Protein AF-A0A934U3B2-F1 (afdb_monomer)

Secondary structure (DSSP, 8-state):
--HHHHHHHHHHHHPEEEEEEETTEEEEEEEEEEEPPGGGGGGS------TT---TT-EEEEEETTS---TT-EEEETTEEEEEEEEEEEEETTEEEEEEEEEEE-PPPTHHHHHHHHHTT--

Solvent-accessible surface area (backbone atoms only — not comparable to full-atom values): 7239 Å² total; per-residue (Å²): 135,62,70,46,62,54,49,51,51,47,22,67,74,73,27,46,68,32,37,37,60,52,97,95,41,79,47,81,48,41,22,44,76,43,77,55,56,81,88,66,50,82,80,56,74,92,69,86,69,60,92,92,63,82,85,79,62,41,27,37,38,41,32,53,27,93,64,67,67,50,62,71,36,46,34,38,42,93,93,42,46,24,36,25,68,43,49,49,73,48,63,57,95,96,36,64,45,25,20,39,30,40,30,38,63,58,76,73,58,79,71,61,61,54,60,58,57,58,61,67,74,77,114

pLDDT: mean 79.22, std 20.49, range [35.72, 98.0]

Nearest PDB structures (foldseek):
  3f3b-assembly1_A  TM=6.180E-01  e=9.163E-02  Bacillus subtilis
  7nhp-assembly1_2  TM=4.607E-01  e=1.784E-01  Thermosynechococcus vestitus BP-1
  5ked-assembly1_D  TM=4.131E-01  e=2.107E-01  Klebsiella pneumoniae
  3zpn-assembly2_D  TM=4.535E-01  e=5.121E-01  Thermosynechococcus vestitus
  5kec-assembly3_A  TM=3.346E-01  e=1.351E-01  Klebsiella pneumoniae

Foldseek 3Di:
DDLLVVVQVCQVVPFFWKWWDDPNDTDTFGKHKAFDDPVPCVPPDPPDDPPPDDQSQKIKIKGHQVDWDAAQTWMDTPRFIWGFHHKDFDDDPNRRRIIITITGTDDDPPVVVVVVVVVVVVD

Organism: NCBI:txid2763069

Sequence (123 aa):
MKLTSYLDRALKKFGNTVRISRGGRTEVVKAFVQPLRRRHRLYINDRYIPAGYFDNRYLLYIGPGDRPLKDGMRIYCKHTWYTVVTAEIFASHDEDIYVWAILMPEYRRKEDYYDDFDREQDR

Structure (mmCIF, N/CA/C/O backbone):
data_AF-A0A934U3B2-F1
#
_entry.id   AF-A0A934U3B2-F1
#
loop_
_atom_site.group_PDB
_atom_site.id
_atom_site.type_symbol
_atom_site.label_atom_id
_atom_site.label_alt_id
_atom_site.label_comp_id
_atom_site.label_asym_id
_atom_site.label_entity_id
_atom_site.label_seq_id
_atom_site.pdbx_PDB_ins_code
_atom_site.Cartn_x
_atom_site.Cartn_y
_atom_site.Cartn_z
_atom_site.occupancy
_atom_site.B_iso_or_equiv
_atom_site.auth_seq_id
_atom_site.auth_comp_id
_atom_site.auth_asym_id
_atom_site.auth_atom_id
_atom_site.pdbx_PDB_model_num
ATOM 1 N N . MET A 1 1 ? -11.210 -0.981 22.197 1.00 61.81 1 MET A N 1
ATOM 2 C CA . MET A 1 1 ? -10.706 -0.111 21.106 1.00 61.81 1 MET A CA 1
ATOM 3 C C . MET A 1 1 ? -10.229 -1.005 19.967 1.00 61.81 1 MET A C 1
ATOM 5 O O . MET A 1 1 ? -9.590 -2.002 20.271 1.00 61.81 1 MET A O 1
ATOM 9 N N . LYS A 1 2 ? -10.581 -0.708 18.707 1.00 84.75 2 LYS A N 1
ATOM 10 C CA . LYS A 1 2 ? -10.327 -1.598 17.555 1.00 84.75 2 LYS A CA 1
ATOM 11 C C . LYS A 1 2 ? -8.848 -1.634 17.146 1.00 84.75 2 LYS A C 1
ATOM 13 O O . LYS A 1 2 ? -8.139 -0.639 17.318 1.00 84.75 2 LYS A O 1
ATOM 18 N N . LEU A 1 3 ? -8.396 -2.763 16.594 1.00 86.94 3 LEU A N 1
ATOM 19 C CA . LEU A 1 3 ? -7.015 -2.963 16.129 1.00 86.94 3 LEU A CA 1
ATOM 20 C C . LEU A 1 3 ? -6.652 -2.005 14.983 1.00 86.94 3 LEU A C 1
ATOM 22 O O . LEU A 1 3 ? -5.584 -1.392 15.020 1.00 86.94 3 LEU A O 1
ATOM 26 N N . THR A 1 4 ? -7.572 -1.800 14.038 1.00 90.75 4 THR A N 1
ATOM 27 C CA . THR A 1 4 ? -7.475 -0.801 12.957 1.00 90.75 4 THR A CA 1
ATOM 28 C C . THR A 1 4 ? -7.087 0.574 13.482 1.00 90.75 4 THR A C 1
ATOM 30 O O . THR A 1 4 ? -6.123 1.177 13.021 1.00 90.75 4 THR A O 1
ATOM 33 N N . SER A 1 5 ? -7.741 1.034 14.550 1.00 90.56 5 SER A N 1
ATOM 34 C CA . SER A 1 5 ? -7.453 2.341 15.148 1.00 90.56 5 SER A CA 1
ATOM 35 C C . SER A 1 5 ? -6.036 2.448 15.727 1.00 90.56 5 SER A C 1
ATOM 37 O O . SER A 1 5 ? -5.450 3.532 15.722 1.00 90.56 5 SER A O 1
ATOM 39 N N . TYR A 1 6 ? -5.471 1.359 16.263 1.00 92.56 6 TYR A N 1
ATOM 40 C CA . TYR A 1 6 ? -4.079 1.353 16.725 1.00 92.56 6 TYR A CA 1
ATOM 41 C C . TYR A 1 6 ? -3.103 1.408 15.559 1.00 92.56 6 TYR A C 1
ATOM 43 O O . TYR A 1 6 ? -2.164 2.209 15.596 1.00 92.56 6 TYR A O 1
ATOM 51 N N . LEU A 1 7 ? -3.339 0.593 14.532 1.00 94.38 7 LEU A N 1
ATOM 52 C CA . LEU A 1 7 ? -2.486 0.568 13.358 1.00 94.38 7 LEU A CA 1
ATOM 53 C C . LEU A 1 7 ? -2.514 1.911 12.626 1.00 94.38 7 LEU A C 1
ATOM 55 O O . LEU A 1 7 ? -1.453 2.457 12.345 1.00 94.38 7 LEU A O 1
ATOM 59 N N . ASP A 1 8 ? -3.687 2.504 12.418 1.00 93.94 8 ASP A N 1
ATOM 60 C CA . ASP A 1 8 ? -3.827 3.816 11.782 1.00 93.94 8 ASP A CA 1
ATOM 61 C C . ASP A 1 8 ? -3.024 4.897 12.499 1.00 93.94 8 ASP A C 1
ATOM 63 O O . ASP A 1 8 ? -2.368 5.725 11.864 1.00 93.94 8 ASP A O 1
ATOM 67 N N . ARG A 1 9 ? -3.038 4.898 13.838 1.00 96.12 9 ARG A N 1
ATOM 68 C CA . ARG A 1 9 ? -2.212 5.825 14.622 1.00 96.12 9 ARG A CA 1
ATOM 69 C C . ARG A 1 9 ? -0.724 5.551 14.433 1.00 96.12 9 ARG A C 1
ATOM 71 O O . ARG A 1 9 ? 0.045 6.502 14.298 1.00 96.12 9 ARG A O 1
ATOM 78 N N . ALA A 1 10 ? -0.316 4.283 14.405 1.00 97.25 10 ALA A N 1
ATOM 79 C CA . ALA A 1 10 ? 1.075 3.904 14.177 1.00 97.25 10 ALA A CA 1
ATOM 80 C C . ALA A 1 10 ? 1.550 4.326 12.777 1.00 97.25 10 ALA A C 1
ATOM 82 O O . ALA A 1 10 ? 2.594 4.965 12.652 1.00 97.25 10 ALA A O 1
ATOM 83 N N . LEU A 1 11 ? 0.751 4.059 11.742 1.00 97.38 11 LEU A N 1
ATOM 84 C CA . LEU A 1 11 ? 1.011 4.476 10.367 1.00 97.38 11 LEU A CA 1
ATOM 85 C C . LEU A 1 11 ? 1.090 5.999 10.264 1.00 97.38 11 LEU A C 1
ATOM 87 O O . LEU A 1 11 ? 2.065 6.526 9.737 1.00 97.38 11 LEU A O 1
ATOM 91 N N . LYS A 1 12 ? 0.125 6.734 10.825 1.00 97.00 12 LYS A N 1
ATOM 92 C CA . LYS A 1 12 ? 0.136 8.206 10.809 1.00 97.00 12 LYS A CA 1
ATOM 93 C C . LYS A 1 12 ? 1.387 8.793 11.460 1.00 97.00 12 LYS A C 1
ATOM 95 O O . LYS A 1 12 ? 1.939 9.757 10.933 1.00 97.00 12 LYS A O 1
ATOM 100 N N . LYS A 1 13 ? 1.828 8.213 12.579 1.00 97.75 13 LYS A N 1
ATOM 101 C CA . LYS A 1 13 ? 2.949 8.727 13.374 1.00 97.75 13 LYS A CA 1
ATOM 102 C C . LYS A 1 13 ? 4.321 8.332 12.824 1.00 97.75 13 LYS A C 1
ATOM 104 O O . LYS A 1 13 ? 5.236 9.145 12.862 1.00 97.75 13 LYS A O 1
ATOM 109 N N . PHE A 1 14 ? 4.467 7.104 12.334 1.00 97.25 14 PHE A N 1
ATOM 110 C CA . PHE A 1 14 ? 5.773 6.515 12.011 1.00 97.25 14 PHE A CA 1
ATOM 111 C C . PHE A 1 14 ? 5.899 6.050 10.553 1.00 97.25 14 PHE A C 1
ATOM 113 O O . PHE A 1 14 ? 6.976 5.649 10.116 1.00 97.25 14 PHE A O 1
ATOM 120 N N . GLY A 1 15 ? 4.806 6.066 9.792 1.00 96.94 15 GLY A N 1
ATOM 121 C CA . GLY A 1 15 ? 4.772 5.632 8.403 1.00 96.94 15 GLY A CA 1
ATOM 122 C C . GLY A 1 15 ? 5.397 6.642 7.442 1.00 96.94 15 GLY A C 1
ATOM 123 O O . GLY A 1 15 ? 5.359 7.862 7.632 1.00 96.94 15 GLY A O 1
ATOM 124 N N . ASN A 1 16 ? 5.921 6.113 6.341 1.00 97.50 16 ASN A N 1
ATOM 125 C CA . ASN A 1 16 ? 6.370 6.902 5.205 1.00 97.50 16 ASN A CA 1
ATOM 126 C C . ASN A 1 16 ? 5.159 7.465 4.463 1.00 97.50 16 ASN A C 1
ATOM 128 O O . ASN A 1 16 ? 4.109 6.825 4.382 1.00 97.50 16 ASN A O 1
ATOM 132 N N . THR A 1 17 ? 5.319 8.653 3.889 1.00 97.94 17 THR A N 1
ATOM 133 C CA . THR A 1 17 ? 4.348 9.184 2.931 1.00 97.94 17 THR A CA 1
ATOM 134 C C . THR A 1 17 ? 4.444 8.380 1.636 1.00 97.94 17 THR A C 1
ATOM 136 O O . THR A 1 17 ? 5.499 8.360 1.004 1.00 97.94 17 THR A O 1
ATOM 139 N N . VAL A 1 18 ? 3.341 7.748 1.239 1.00 97.69 18 VAL A N 1
ATOM 140 C CA . VAL A 1 18 ? 3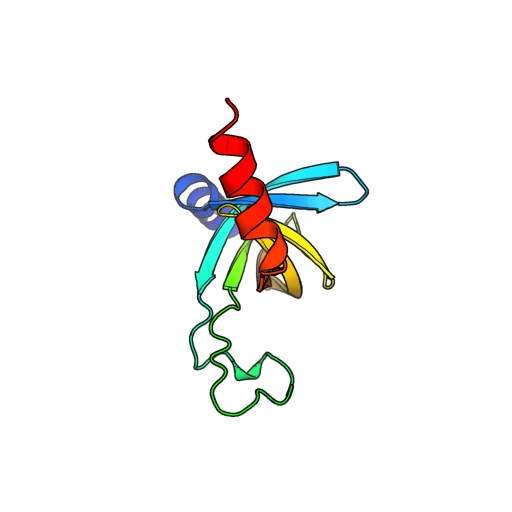.223 6.994 -0.012 1.00 97.69 18 VAL A CA 1
ATOM 141 C C . VAL A 1 18 ? 2.159 7.642 -0.881 1.00 97.69 18 VAL A C 1
ATOM 143 O O . VAL A 1 18 ? 1.060 7.939 -0.415 1.00 97.69 18 VAL A O 1
ATOM 146 N N . ARG A 1 19 ? 2.494 7.861 -2.149 1.00 97.38 19 ARG A N 1
ATOM 147 C CA . ARG A 1 19 ? 1.571 8.341 -3.177 1.00 97.38 19 ARG A CA 1
ATOM 148 C C . ARG A 1 19 ? 1.134 7.167 -4.042 1.00 97.38 19 ARG A C 1
ATOM 150 O O . ARG A 1 19 ? 1.988 6.486 -4.595 1.00 97.38 19 ARG A O 1
ATOM 157 N N . ILE A 1 20 ? -0.166 6.930 -4.155 1.00 94.81 20 ILE A N 1
ATOM 158 C CA . ILE A 1 20 ? -0.753 5.841 -4.942 1.00 94.81 20 ILE A CA 1
ATOM 159 C C . ILE A 1 20 ? -1.425 6.454 -6.168 1.00 94.81 20 ILE A C 1
ATOM 161 O O . ILE A 1 20 ? -2.261 7.34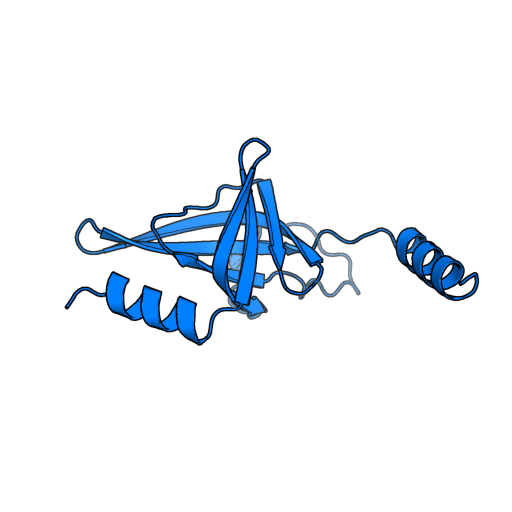6 -6.026 1.00 94.81 20 ILE A O 1
ATOM 165 N N . SER A 1 21 ? -1.079 5.979 -7.366 1.00 88.44 21 SER A N 1
ATOM 166 C CA . SER A 1 21 ? -1.781 6.370 -8.590 1.00 88.44 21 SER A CA 1
ATOM 167 C C . SER A 1 21 ? -3.021 5.489 -8.782 1.00 88.44 21 SER A C 1
ATOM 169 O O . SER A 1 21 ? -2.902 4.271 -8.922 1.00 88.44 21 SER A O 1
ATOM 171 N N . ARG A 1 22 ? -4.219 6.087 -8.773 1.00 86.06 22 ARG A N 1
ATOM 172 C CA . ARG A 1 22 ? -5.503 5.404 -9.011 1.00 86.06 22 ARG A CA 1
ATOM 173 C C . ARG A 1 22 ? -6.346 6.178 -10.013 1.00 86.06 22 ARG A C 1
ATOM 175 O O . ARG A 1 22 ? -6.766 7.291 -9.719 1.00 86.06 22 ARG A O 1
ATOM 182 N N . GLY A 1 23 ? -6.627 5.592 -11.179 1.00 79.62 23 GLY A N 1
ATOM 183 C CA . GLY A 1 23 ? -7.575 6.170 -12.145 1.00 79.62 23 GLY A CA 1
ATOM 184 C C . GLY A 1 23 ? -7.284 7.635 -12.501 1.00 79.62 23 GLY A C 1
ATOM 185 O O . GLY A 1 23 ? -8.195 8.457 -12.511 1.00 79.62 23 GLY A O 1
ATOM 186 N N . GLY A 1 24 ? -6.007 7.987 -12.691 1.00 81.38 24 GLY A N 1
ATOM 187 C CA . GLY A 1 24 ? -5.568 9.358 -12.987 1.00 81.38 24 GLY A CA 1
ATOM 188 C C . GLY A 1 24 ? -5.497 10.306 -11.781 1.00 81.38 24 GLY A C 1
ATOM 189 O O . GLY A 1 24 ? -5.042 11.438 -11.925 1.00 81.38 24 GLY A O 1
ATOM 190 N N . ARG A 1 25 ? -5.892 9.866 -10.581 1.00 87.19 25 ARG A N 1
ATOM 191 C CA . ARG A 1 25 ? -5.759 10.625 -9.329 1.00 87.19 25 ARG A CA 1
ATOM 192 C C . ARG A 1 25 ? -4.594 10.103 -8.497 1.00 87.19 25 ARG A C 1
ATOM 194 O O . ARG A 1 25 ? -4.242 8.927 -8.561 1.00 87.19 25 ARG A O 1
ATOM 201 N N . THR A 1 26 ? -4.000 10.991 -7.704 1.00 90.19 26 THR A N 1
ATOM 202 C CA . THR A 1 26 ? -2.970 10.622 -6.727 1.00 90.19 26 THR A CA 1
ATOM 203 C C . THR A 1 26 ? -3.560 10.665 -5.327 1.00 90.19 26 THR A C 1
ATOM 205 O O . THR A 1 26 ? -3.948 11.727 -4.848 1.00 90.19 26 THR A O 1
ATOM 208 N N . GLU A 1 27 ? -3.593 9.516 -4.663 1.00 93.94 27 GLU A N 1
ATOM 209 C CA . GLU A 1 27 ? -3.964 9.398 -3.255 1.00 93.94 27 GLU A CA 1
ATOM 210 C C . GLU A 1 27 ? -2.705 9.411 -2.387 1.00 93.94 27 GLU A C 1
ATOM 212 O O . GLU A 1 27 ? -1.693 8.807 -2.741 1.00 93.94 27 GLU A O 1
ATOM 217 N N . VAL A 1 28 ? -2.753 10.091 -1.240 1.00 95.94 28 VAL A N 1
ATOM 218 C CA . VAL A 1 28 ? -1.637 10.133 -0.286 1.00 95.94 28 VAL A CA 1
ATOM 219 C C . VAL A 1 28 ? -2.021 9.350 0.960 1.00 95.94 28 VAL A C 1
ATOM 221 O O . VAL A 1 28 ? -3.017 9.663 1.607 1.00 95.94 28 VAL A O 1
ATOM 224 N N . VAL A 1 29 ? -1.205 8.363 1.319 1.00 96.81 29 VAL A N 1
ATOM 225 C CA . VAL A 1 29 ? -1.387 7.545 2.523 1.00 96.81 29 VAL A CA 1
ATOM 226 C C . VAL A 1 29 ? -0.106 7.488 3.349 1.00 96.81 29 VAL A C 1
ATOM 228 O O . VAL A 1 29 ? 0.976 7.886 2.905 1.00 96.81 29 VAL A O 1
ATOM 231 N N . LYS A 1 30 ? -0.229 6.976 4.573 1.00 98.00 30 LYS A N 1
ATOM 232 C CA . LYS A 1 30 ? 0.900 6.649 5.441 1.00 98.00 30 LYS A CA 1
ATOM 233 C C . LYS A 1 30 ? 1.061 5.136 5.516 1.00 98.00 30 LYS A C 1
ATOM 235 O O . LYS A 1 30 ? 0.092 4.442 5.800 1.00 98.00 30 LYS A O 1
ATOM 240 N N . ALA A 1 31 ? 2.266 4.640 5.254 1.00 98.00 31 ALA A N 1
ATOM 241 C CA . ALA A 1 31 ? 2.549 3.208 5.212 1.00 98.00 31 ALA A CA 1
ATOM 242 C C . ALA A 1 31 ? 3.957 2.885 5.724 1.00 98.00 31 ALA A C 1
ATOM 244 O O . ALA A 1 31 ? 4.905 3.657 5.532 1.00 98.00 31 ALA A O 1
ATOM 245 N N . PHE A 1 32 ? 4.129 1.719 6.338 1.00 97.38 32 PHE A N 1
ATOM 246 C CA . PHE A 1 32 ? 5.462 1.174 6.565 1.00 97.38 32 PHE A CA 1
ATOM 247 C C . PHE A 1 32 ? 5.998 0.596 5.260 1.00 97.38 32 PHE A C 1
ATOM 249 O O . PHE A 1 32 ? 5.311 -0.148 4.568 1.00 97.38 32 PHE A O 1
ATOM 256 N N . VAL A 1 33 ? 7.230 0.972 4.919 1.00 94.44 33 VAL A N 1
ATOM 257 C CA . VAL A 1 33 ? 7.922 0.514 3.712 1.00 94.44 33 VAL A CA 1
ATOM 258 C C . VAL A 1 33 ? 9.340 0.134 4.110 1.00 94.44 33 VAL A C 1
ATOM 260 O O . VAL A 1 33 ? 10.144 1.004 4.472 1.00 94.44 33 VAL A O 1
ATOM 263 N N . GLN A 1 34 ? 9.624 -1.166 4.079 1.00 91.56 34 GLN A N 1
ATOM 264 C CA . GLN A 1 34 ? 10.870 -1.748 4.577 1.00 91.56 34 GLN A CA 1
ATOM 265 C C . GLN A 1 34 ? 11.431 -2.797 3.610 1.00 91.56 34 GLN A C 1
ATOM 267 O O . GLN A 1 34 ? 10.659 -3.411 2.880 1.00 91.56 34 GLN A O 1
ATOM 272 N N . PRO A 1 35 ? 12.750 -3.045 3.607 1.00 87.69 35 PRO A N 1
ATOM 273 C CA . PRO A 1 35 ? 13.337 -4.125 2.819 1.00 87.69 35 PRO A CA 1
ATOM 274 C C . PRO A 1 35 ? 12.713 -5.487 3.141 1.00 87.69 35 PRO A C 1
ATOM 276 O O . PRO A 1 35 ? 12.548 -5.840 4.313 1.00 87.69 35 PRO A O 1
ATOM 279 N N . LEU A 1 36 ? 12.395 -6.269 2.108 1.00 81.31 36 LEU A N 1
ATOM 280 C CA . LEU A 1 36 ? 11.906 -7.632 2.289 1.00 81.31 36 LEU A CA 1
ATOM 281 C C . LEU A 1 36 ? 13.071 -8.544 2.713 1.00 81.31 36 LEU A C 1
ATOM 283 O O . LEU A 1 36 ? 14.074 -8.669 2.013 1.00 81.31 36 LEU A O 1
ATOM 287 N N . ARG A 1 37 ? 12.971 -9.188 3.883 1.00 69.12 37 ARG A N 1
ATOM 288 C CA . ARG A 1 37 ? 14.048 -10.059 4.397 1.00 69.12 37 ARG A CA 1
ATOM 289 C C . ARG A 1 37 ? 14.168 -11.342 3.564 1.00 69.12 37 ARG A C 1
ATOM 291 O O . ARG A 1 37 ? 13.163 -11.927 3.175 1.00 69.12 37 ARG A O 1
ATOM 298 N N . ARG A 1 38 ? 15.399 -11.854 3.396 1.00 54.69 38 ARG A N 1
ATOM 299 C CA . ARG A 1 38 ? 15.755 -13.023 2.554 1.00 54.69 38 ARG A CA 1
ATOM 300 C C . ARG A 1 38 ? 14.923 -14.297 2.794 1.00 54.69 38 ARG A C 1
ATOM 302 O O . ARG A 1 38 ? 14.736 -15.055 1.853 1.00 54.69 38 ARG A O 1
ATOM 309 N N . ARG A 1 39 ? 14.398 -14.545 4.003 1.00 55.16 39 ARG A N 1
ATOM 310 C CA . ARG A 1 39 ? 13.515 -15.707 4.270 1.00 55.16 39 ARG A CA 1
ATOM 311 C C . ARG A 1 39 ? 12.117 -15.575 3.646 1.00 55.16 39 ARG A C 1
ATOM 313 O O . ARG A 1 39 ? 11.476 -16.586 3.408 1.00 55.16 39 ARG A O 1
ATOM 320 N N . HIS A 1 40 ? 11.671 -14.359 3.335 1.00 52.16 40 HIS A N 1
ATOM 321 C CA . HIS A 1 40 ? 10.378 -14.086 2.697 1.00 52.16 40 HIS A CA 1
ATOM 322 C C . HIS A 1 40 ? 10.468 -14.026 1.163 1.00 52.16 40 HIS A C 1
ATOM 324 O O . HIS A 1 40 ? 9.496 -13.689 0.502 1.00 52.16 40 HIS A O 1
ATOM 330 N N . ARG A 1 41 ? 11.620 -14.365 0.567 1.00 52.25 41 ARG A N 1
ATOM 331 C CA . ARG A 1 41 ? 11.794 -14.394 -0.897 1.00 52.25 41 ARG A CA 1
ATOM 332 C C . ARG A 1 41 ? 11.099 -15.569 -1.589 1.00 52.25 41 ARG A C 1
ATOM 334 O O . ARG A 1 41 ? 11.033 -15.558 -2.808 1.00 52.25 41 ARG A O 1
ATOM 341 N N . LEU A 1 42 ? 10.578 -16.542 -0.837 1.00 51.44 42 LEU A N 1
ATOM 342 C CA . LEU A 1 42 ? 9.810 -17.666 -1.388 1.00 51.44 42 LEU A CA 1
ATOM 343 C C . LEU A 1 42 ? 8.475 -17.227 -2.023 1.00 51.44 42 LEU A C 1
ATOM 345 O O . LEU A 1 42 ? 7.905 -17.986 -2.790 1.00 51.44 42 LEU A O 1
ATOM 349 N N . TYR A 1 43 ? 7.994 -16.011 -1.734 1.00 49.91 43 TYR A N 1
ATOM 350 C CA . TYR A 1 43 ? 6.760 -15.459 -2.312 1.00 49.91 43 TYR A CA 1
ATOM 351 C C . TYR A 1 43 ? 6.949 -14.819 -3.695 1.00 49.91 43 TYR A C 1
ATOM 353 O O . TYR A 1 43 ? 5.985 -14.351 -4.294 1.00 49.91 43 TYR A O 1
ATOM 361 N N . ILE A 1 44 ? 8.183 -14.738 -4.195 1.00 55.12 44 ILE A N 1
ATOM 362 C CA . ILE A 1 44 ? 8.480 -14.121 -5.485 1.00 55.12 44 ILE A CA 1
ATOM 363 C C . ILE A 1 44 ? 8.841 -15.256 -6.433 1.00 55.12 44 ILE A C 1
ATOM 365 O O . ILE A 1 44 ? 9.882 -15.882 -6.253 1.00 55.12 44 ILE A O 1
ATOM 369 N N . ASN A 1 45 ? 7.941 -15.506 -7.390 1.00 49.72 45 ASN A N 1
ATOM 370 C CA . ASN A 1 45 ? 8.048 -16.493 -8.468 1.00 49.72 45 ASN A CA 1
ATOM 371 C C . ASN A 1 45 ? 9.484 -16.721 -8.954 1.00 49.72 45 ASN A C 1
ATOM 373 O O . ASN A 1 45 ? 10.267 -15.773 -9.031 1.00 49.72 45 ASN A O 1
ATOM 377 N N . ASP A 1 46 ? 9.736 -17.959 -9.383 1.00 45.59 46 ASP A N 1
ATOM 378 C CA . ASP A 1 46 ? 10.969 -18.600 -9.874 1.00 45.59 46 ASP A CA 1
ATOM 379 C C . ASP A 1 46 ? 11.664 -17.913 -11.072 1.00 45.59 46 ASP A C 1
ATOM 381 O O . ASP A 1 46 ? 12.158 -18.557 -12.000 1.00 45.59 46 ASP A O 1
ATOM 385 N N . ARG A 1 47 ? 11.719 -16.581 -11.105 1.00 48.12 47 ARG A N 1
ATOM 386 C CA . ARG A 1 47 ? 12.481 -15.837 -12.098 1.00 48.12 47 ARG A CA 1
ATOM 387 C C . ARG A 1 47 ? 13.955 -16.124 -11.870 1.00 48.12 47 ARG A C 1
ATOM 389 O O . ARG A 1 47 ? 14.516 -15.806 -10.822 1.00 48.12 47 ARG A O 1
ATOM 396 N N . TYR A 1 48 ? 14.570 -16.716 -12.886 1.00 44.84 48 TYR A N 1
ATOM 397 C CA . TYR A 1 48 ? 16.006 -16.915 -12.971 1.00 44.84 48 TYR A CA 1
ATOM 398 C C . TYR A 1 48 ? 16.732 -15.585 -12.722 1.00 44.84 48 TYR A C 1
ATOM 400 O O . TYR A 1 48 ? 16.595 -14.634 -13.492 1.00 44.84 48 TYR A O 1
ATOM 408 N N . ILE A 1 49 ? 17.491 -15.522 -11.628 1.00 50.59 49 ILE A N 1
ATOM 409 C CA . ILE A 1 49 ? 18.388 -14.409 -11.319 1.00 50.59 49 ILE A CA 1
ATOM 410 C C . ILE A 1 49 ? 19.776 -14.823 -11.826 1.00 50.59 49 ILE A C 1
ATOM 412 O O . ILE A 1 49 ? 20.325 -15.796 -11.300 1.00 50.59 49 ILE A O 1
ATOM 416 N N . PRO A 1 50 ? 20.357 -14.130 -12.823 1.00 46.78 50 PRO A N 1
ATOM 417 C CA . PRO A 1 50 ? 21.693 -14.443 -13.318 1.00 46.78 50 PRO A CA 1
ATOM 418 C C . PRO A 1 50 ? 22.728 -14.442 -12.189 1.00 46.78 50 PRO A C 1
ATOM 420 O O . PRO A 1 50 ? 22.672 -13.613 -11.274 1.00 46.78 50 PRO A O 1
ATOM 423 N N . ALA A 1 51 ? 23.696 -15.357 -12.258 1.00 35.72 51 ALA A N 1
ATOM 424 C CA . ALA A 1 51 ? 24.787 -15.413 -11.293 1.00 35.72 51 ALA A CA 1
ATOM 425 C C . ALA A 1 51 ? 25.530 -14.061 -11.246 1.00 35.72 51 ALA A C 1
ATOM 427 O O . ALA A 1 51 ? 25.942 -13.536 -12.277 1.00 35.72 51 ALA A O 1
ATOM 428 N N . GLY A 1 52 ? 25.660 -13.483 -10.046 1.00 37.44 52 GLY A N 1
ATOM 429 C CA . GLY A 1 52 ? 26.235 -12.148 -9.824 1.00 37.44 52 GLY A CA 1
ATOM 430 C C . GLY A 1 52 ? 25.213 -11.014 -9.657 1.00 37.44 52 GLY A C 1
ATOM 431 O O . GLY A 1 52 ? 25.602 -9.906 -9.293 1.00 37.44 52 GLY A O 1
ATOM 432 N N . TYR A 1 53 ? 23.912 -11.269 -9.851 1.00 42.28 53 TYR A N 1
ATOM 433 C CA . TYR A 1 53 ? 22.855 -10.276 -9.639 1.00 42.28 53 TYR A CA 1
ATOM 434 C C . TYR A 1 53 ? 22.216 -10.426 -8.247 1.00 42.28 53 TYR A C 1
ATOM 436 O O . TYR A 1 53 ? 21.720 -11.490 -7.875 1.00 42.28 53 TYR A O 1
ATOM 444 N N . PHE A 1 54 ? 22.230 -9.356 -7.449 1.00 45.91 54 PHE A N 1
ATOM 445 C CA . PHE A 1 54 ? 21.666 -9.336 -6.095 1.00 45.91 54 PHE A CA 1
ATOM 446 C C . PHE A 1 54 ? 20.351 -8.541 -6.078 1.00 45.91 54 PHE A C 1
ATOM 448 O O . PHE A 1 54 ? 20.349 -7.315 -5.968 1.00 45.91 54 PHE A O 1
ATOM 455 N N . ASP A 1 55 ? 19.218 -9.238 -6.193 1.00 56.25 55 ASP A N 1
ATOM 456 C CA . ASP A 1 55 ? 17.876 -8.633 -6.240 1.00 56.25 55 ASP A CA 1
ATOM 457 C C . ASP A 1 55 ? 17.285 -8.383 -4.837 1.00 56.25 55 ASP A C 1
ATOM 459 O O . ASP A 1 55 ? 16.249 -8.915 -4.439 1.00 56.25 55 ASP A O 1
ATOM 463 N N . ASN A 1 56 ? 17.990 -7.595 -4.024 1.00 53.59 56 ASN A N 1
ATOM 464 C CA . ASN A 1 56 ? 17.548 -7.199 -2.678 1.00 53.59 56 ASN A CA 1
ATOM 465 C C . ASN A 1 56 ? 16.660 -5.946 -2.712 1.00 53.59 56 ASN A C 1
ATOM 467 O O . ASN A 1 56 ? 16.706 -5.108 -1.812 1.00 53.59 56 ASN A O 1
ATOM 471 N N . ARG A 1 57 ? 15.935 -5.773 -3.818 1.00 70.75 57 ARG A N 1
ATOM 472 C CA . ARG A 1 57 ? 15.288 -4.517 -4.196 1.00 70.75 57 ARG A CA 1
ATOM 473 C C . ARG A 1 57 ? 13.806 -4.505 -3.837 1.00 70.75 57 ARG A C 1
ATOM 475 O O . ARG A 1 57 ? 13.221 -3.429 -3.755 1.00 70.75 57 ARG A O 1
ATOM 482 N N . TYR A 1 58 ? 13.219 -5.670 -3.563 1.00 84.19 58 TYR A N 1
ATOM 483 C CA . TYR 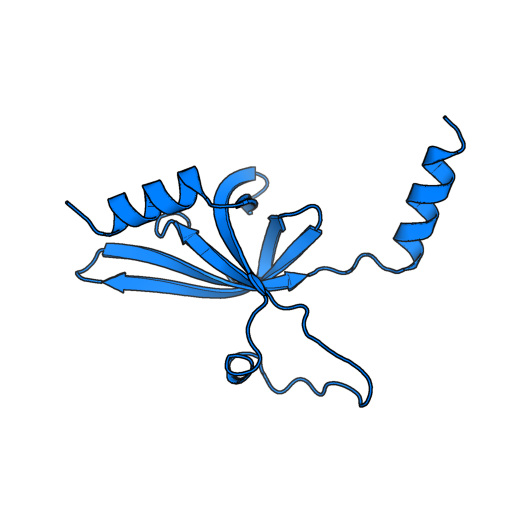A 1 58 ? 11.831 -5.745 -3.136 1.00 84.19 58 TYR A CA 1
ATOM 484 C C . TYR A 1 58 ? 11.630 -5.172 -1.738 1.00 84.19 58 TYR A C 1
ATOM 486 O O . TYR A 1 58 ? 12.381 -5.462 -0.799 1.00 84.19 58 TYR A O 1
ATOM 494 N N . LEU A 1 59 ? 10.568 -4.389 -1.597 1.00 90.12 59 LEU A N 1
ATOM 495 C CA . LEU A 1 59 ? 10.151 -3.827 -0.322 1.00 90.12 59 LEU A CA 1
ATOM 496 C C . LEU A 1 59 ? 8.818 -4.437 0.098 1.00 90.12 59 LEU A C 1
ATOM 498 O O . LEU A 1 59 ? 7.946 -4.686 -0.729 1.00 90.12 59 LEU A O 1
ATOM 502 N N . LEU A 1 60 ? 8.657 -4.638 1.400 1.00 93.56 60 LEU A N 1
ATOM 503 C CA . LEU A 1 60 ? 7.372 -4.910 2.017 1.00 93.56 60 LEU A CA 1
ATOM 504 C C . LEU A 1 60 ? 6.680 -3.582 2.325 1.00 93.56 60 LEU A C 1
ATOM 506 O O . LEU A 1 60 ? 7.220 -2.739 3.050 1.00 93.56 60 LEU A O 1
ATOM 510 N N . TYR A 1 61 ? 5.479 -3.435 1.790 1.00 96.00 61 TYR A N 1
ATOM 511 C CA . TYR A 1 61 ? 4.518 -2.398 2.124 1.00 96.00 61 TYR A CA 1
ATOM 512 C C . TYR A 1 61 ? 3.539 -2.921 3.175 1.00 96.00 61 TYR A C 1
ATOM 514 O O . TYR A 1 61 ? 3.047 -4.038 3.041 1.00 96.00 61 TYR A O 1
ATOM 522 N N . ILE A 1 62 ? 3.227 -2.103 4.180 1.00 97.25 62 ILE A N 1
ATOM 523 C CA . ILE A 1 62 ? 2.102 -2.306 5.102 1.00 97.25 62 ILE A CA 1
ATOM 524 C C . ILE A 1 62 ? 1.370 -0.972 5.232 1.00 97.25 62 ILE A C 1
ATOM 526 O O . ILE A 1 62 ? 1.945 0.006 5.723 1.00 97.25 62 ILE A O 1
ATOM 530 N N . GLY A 1 63 ? 0.118 -0.926 4.789 1.00 97.31 63 GLY A N 1
ATOM 531 C CA . GLY A 1 63 ? -0.700 0.285 4.770 1.00 97.31 63 GLY A CA 1
ATOM 532 C C . GLY A 1 63 ? -2.132 0.046 5.238 1.00 97.31 63 GLY A C 1
ATOM 533 O O . GLY A 1 63 ? 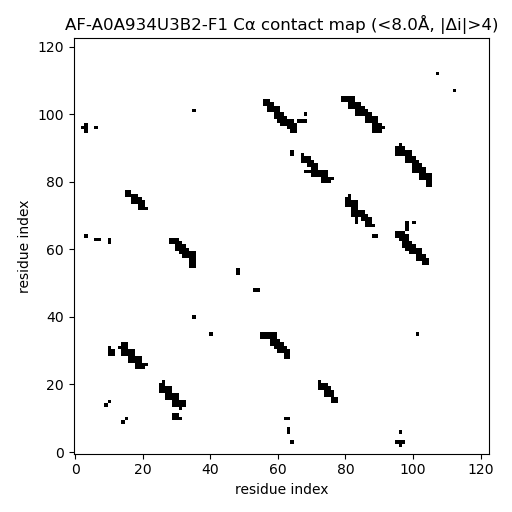-2.470 -1.064 5.645 1.00 97.31 63 GLY A O 1
ATOM 534 N N . PRO A 1 64 ? -2.974 1.088 5.213 1.00 95.88 64 PRO A N 1
ATOM 535 C CA . PRO A 1 64 ? -4.319 1.014 5.768 1.00 95.88 64 PRO A CA 1
ATOM 536 C C . PRO A 1 64 ? -5.205 0.047 4.966 1.00 95.88 64 PRO A C 1
ATOM 538 O O . PRO A 1 64 ? -5.149 0.023 3.733 1.00 95.88 64 PRO A O 1
ATOM 541 N N . GLY A 1 65 ? -6.006 -0.761 5.670 1.00 94.38 65 GLY A N 1
ATOM 542 C CA . GLY A 1 65 ? -6.864 -1.788 5.062 1.00 94.38 65 GLY A CA 1
ATOM 543 C C . GLY A 1 65 ? -7.943 -1.215 4.140 1.00 94.38 65 GLY A C 1
ATOM 544 O O . GLY A 1 65 ? -8.261 -1.808 3.117 1.00 94.38 65 GLY A O 1
ATOM 545 N N . ASP A 1 66 ? -8.413 0.002 4.421 1.00 92.75 66 ASP A N 1
ATOM 546 C CA . ASP A 1 66 ? -9.437 0.702 3.638 1.00 92.75 66 ASP A CA 1
ATOM 547 C C . ASP A 1 66 ? -8.913 1.326 2.324 1.00 92.75 66 ASP A C 1
ATOM 549 O O . ASP A 1 66 ? -9.663 1.983 1.593 1.00 92.75 66 ASP A O 1
ATOM 553 N N . ARG A 1 67 ? -7.622 1.155 2.000 1.00 93.00 67 ARG A N 1
ATOM 554 C CA . ARG A 1 67 ? -7.005 1.602 0.735 1.00 93.00 67 ARG A CA 1
ATOM 555 C C . ARG A 1 67 ? -6.231 0.463 0.057 1.00 93.00 67 ARG A C 1
ATOM 557 O O . ARG A 1 67 ? -5.026 0.594 -0.181 1.00 93.00 67 ARG A O 1
ATOM 564 N N . PRO A 1 68 ? -6.903 -0.635 -0.332 1.00 92.75 68 PRO A N 1
ATOM 565 C CA . PRO A 1 68 ? -6.248 -1.848 -0.811 1.00 92.75 68 PRO A CA 1
ATOM 566 C C . PRO A 1 68 ? -5.514 -1.627 -2.133 1.00 92.75 68 PRO A C 1
ATOM 568 O O . PRO A 1 68 ? -6.076 -1.096 -3.097 1.00 92.75 68 PRO A O 1
ATOM 571 N N . LEU A 1 69 ? -4.243 -2.014 -2.187 1.00 95.38 69 LEU A N 1
ATOM 572 C CA . LEU A 1 69 ? -3.457 -2.048 -3.418 1.00 95.38 69 LEU A CA 1
ATOM 573 C C . LEU A 1 69 ? -3.879 -3.232 -4.298 1.00 95.38 69 LEU A C 1
ATOM 575 O O . LEU A 1 69 ? -4.505 -4.177 -3.829 1.00 95.38 69 LEU A O 1
ATOM 579 N N . LYS A 1 70 ? -3.540 -3.153 -5.583 1.00 93.69 70 LYS A N 1
ATOM 580 C CA . LYS A 1 70 ? -3.710 -4.230 -6.559 1.00 93.69 70 LYS A CA 1
ATOM 581 C C . LYS A 1 70 ? -2.409 -4.426 -7.322 1.00 93.69 70 LYS A C 1
ATOM 583 O O . LYS A 1 70 ? -1.627 -3.482 -7.466 1.00 93.69 70 LYS A O 1
ATOM 588 N N . ASP A 1 71 ? -2.224 -5.621 -7.848 1.00 91.81 71 ASP A N 1
ATOM 589 C CA . ASP A 1 71 ? -1.084 -5.977 -8.685 1.00 91.81 71 ASP A CA 1
ATOM 590 C C . ASP A 1 71 ? -0.980 -5.038 -9.893 1.00 91.81 71 ASP A C 1
ATOM 592 O O . ASP A 1 71 ? -1.980 -4.595 -10.465 1.00 91.81 71 ASP A O 1
ATOM 596 N N . GLY A 1 72 ? 0.250 -4.674 -10.247 1.00 89.94 72 GLY A N 1
ATOM 597 C CA . GLY A 1 72 ? 0.551 -3.737 -11.328 1.00 89.94 72 GLY A CA 1
ATOM 598 C C . GLY A 1 72 ? 0.316 -2.259 -10.994 1.00 89.94 72 GLY A C 1
ATOM 599 O O . GLY A 1 72 ? 0.703 -1.398 -11.785 1.00 89.94 72 GLY A O 1
ATOM 600 N N . MET A 1 73 ? -0.269 -1.916 -9.838 1.00 93.00 73 MET A N 1
ATOM 601 C CA . MET A 1 73 ? -0.403 -0.511 -9.442 1.00 93.00 73 MET A CA 1
ATOM 602 C C . MET A 1 73 ? 0.964 0.137 -9.219 1.00 93.00 73 MET A C 1
ATOM 604 O O . MET A 1 73 ? 1.897 -0.492 -8.721 1.00 93.00 73 MET A O 1
ATOM 608 N N . ARG A 1 74 ? 1.061 1.431 -9.540 1.00 93.44 74 ARG A N 1
ATOM 609 C CA . ARG A 1 74 ? 2.265 2.233 -9.305 1.00 93.44 74 ARG A CA 1
ATOM 610 C C . ARG A 1 74 ? 2.110 3.082 -8.058 1.00 93.44 74 ARG A C 1
ATOM 612 O O . ARG A 1 74 ? 1.108 3.786 -7.882 1.00 93.44 74 ARG A O 1
ATOM 619 N N . ILE A 1 75 ? 3.134 3.050 -7.218 1.00 95.00 75 ILE A N 1
ATOM 620 C CA . ILE A 1 75 ? 3.229 3.895 -6.035 1.00 95.00 75 ILE A CA 1
ATOM 621 C C . ILE A 1 75 ? 4.563 4.633 -6.012 1.00 95.00 75 ILE A C 1
ATOM 623 O O . ILE A 1 75 ? 5.566 4.148 -6.526 1.00 95.00 75 ILE A O 1
ATOM 627 N N . TYR A 1 76 ? 4.588 5.794 -5.374 1.00 94.06 76 TYR A N 1
ATOM 628 C CA . TYR A 1 76 ? 5.794 6.580 -5.169 1.00 94.06 76 TYR A CA 1
ATOM 629 C C . TYR A 1 76 ? 6.075 6.732 -3.681 1.00 94.06 76 TYR A C 1
ATOM 631 O O . TYR A 1 76 ? 5.208 7.141 -2.901 1.00 94.06 76 TYR A O 1
ATOM 639 N N . CYS A 1 77 ? 7.296 6.394 -3.283 1.00 92.25 77 CYS A N 1
ATOM 640 C CA . CYS A 1 77 ? 7.748 6.428 -1.898 1.00 92.25 77 CYS A CA 1
ATOM 641 C C . CYS A 1 77 ? 9.258 6.674 -1.869 1.00 92.25 77 CYS A C 1
ATOM 643 O O . CYS A 1 77 ? 9.975 6.144 -2.711 1.00 92.25 77 CYS A O 1
ATOM 645 N N . LYS A 1 78 ? 9.757 7.462 -0.907 1.00 86.38 78 LYS A N 1
ATOM 646 C CA . LYS A 1 78 ? 11.205 7.704 -0.719 1.00 86.38 78 LYS A CA 1
ATOM 647 C C . LYS A 1 78 ? 11.952 8.027 -2.029 1.00 86.38 78 LYS A C 1
ATOM 649 O O . LYS A 1 78 ? 13.011 7.475 -2.289 1.00 86.38 78 LYS A O 1
ATOM 654 N N . HIS A 1 79 ? 11.385 8.913 -2.848 1.00 85.56 79 HIS A N 1
ATOM 655 C CA . HIS A 1 79 ? 11.983 9.381 -4.107 1.00 85.56 79 HIS A CA 1
ATOM 656 C C . HIS A 1 79 ? 12.096 8.338 -5.231 1.00 85.56 79 HIS A C 1
ATOM 658 O O . HIS A 1 79 ? 12.864 8.512 -6.172 1.00 85.56 79 HIS A O 1
ATOM 664 N N . THR A 1 80 ? 11.337 7.245 -5.168 1.00 88.56 80 THR A N 1
ATOM 665 C CA . THR A 1 80 ? 11.371 6.194 -6.192 1.00 88.56 80 THR A CA 1
ATOM 666 C C . THR A 1 80 ? 9.967 5.671 -6.483 1.00 88.56 80 THR A C 1
ATOM 668 O O . THR A 1 80 ? 9.114 5.604 -5.592 1.00 88.56 80 THR A O 1
ATOM 671 N N . TRP A 1 81 ? 9.722 5.331 -7.750 1.00 90.62 81 TRP A N 1
ATOM 672 C CA . TRP A 1 81 ? 8.509 4.642 -8.181 1.00 90.62 81 TRP A CA 1
ATOM 673 C C . TRP A 1 81 ? 8.658 3.140 -7.982 1.00 90.62 81 TRP A C 1
ATOM 675 O O . TRP A 1 81 ? 9.716 2.570 -8.235 1.00 90.62 81 TRP A O 1
ATOM 685 N N . TYR A 1 82 ? 7.585 2.504 -7.538 1.00 91.88 82 TYR A N 1
ATOM 686 C CA . TYR A 1 82 ? 7.507 1.067 -7.360 1.00 91.88 82 TYR A CA 1
ATOM 687 C C . TYR A 1 82 ? 6.252 0.537 -8.034 1.00 91.88 82 TYR A C 1
ATOM 689 O O . TYR A 1 82 ? 5.179 1.134 -7.918 1.00 91.88 82 TYR A O 1
ATOM 697 N N . THR A 1 83 ? 6.381 -0.622 -8.663 1.00 91.88 83 THR A N 1
ATOM 698 C CA . THR A 1 83 ? 5.251 -1.429 -9.108 1.00 91.88 83 THR A CA 1
ATOM 699 C C . THR A 1 83 ? 4.870 -2.413 -8.003 1.00 91.88 83 THR A C 1
ATOM 701 O O . THR A 1 83 ? 5.734 -3.050 -7.394 1.00 91.88 83 THR A O 1
ATOM 704 N N . VAL A 1 84 ? 3.574 -2.549 -7.737 1.00 93.75 84 VAL A N 1
ATOM 705 C CA . VAL A 1 84 ? 3.027 -3.579 -6.848 1.00 93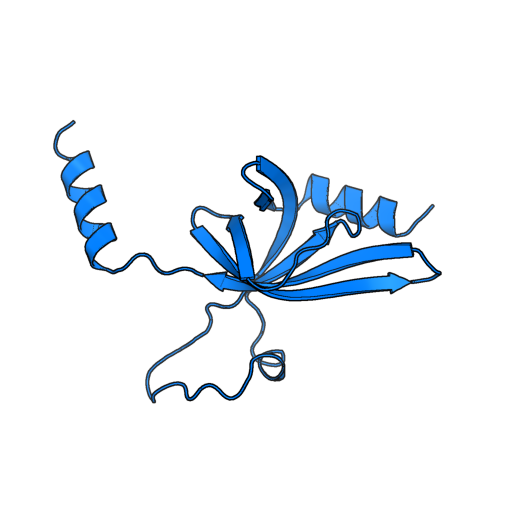.75 84 VAL A CA 1
ATOM 706 C C . VAL A 1 84 ? 3.105 -4.929 -7.559 1.00 93.75 84 VAL A C 1
ATOM 708 O O . VAL A 1 84 ? 2.498 -5.113 -8.610 1.00 93.75 84 VAL A O 1
ATOM 711 N N . VAL A 1 85 ? 3.873 -5.860 -6.999 1.00 91.56 85 VAL A N 1
ATOM 712 C CA . VAL A 1 85 ? 4.038 -7.223 -7.527 1.00 91.56 85 VAL A CA 1
ATOM 713 C C . VAL A 1 85 ? 2.866 -8.100 -7.116 1.00 91.56 85 VAL A C 1
ATOM 715 O O . VAL A 1 85 ? 2.294 -8.779 -7.954 1.00 91.56 85 VAL A O 1
ATOM 718 N N . THR A 1 86 ? 2.545 -8.071 -5.826 1.00 92.00 86 THR A N 1
ATOM 719 C CA . THR A 1 86 ? 1.390 -8.738 -5.225 1.00 92.00 86 THR A CA 1
ATOM 720 C C . THR A 1 86 ? 0.886 -7.885 -4.067 1.00 92.00 86 THR A C 1
ATOM 722 O O . THR A 1 86 ? 1.699 -7.223 -3.403 1.00 92.00 86 THR A O 1
ATOM 725 N N . ALA A 1 87 ? -0.423 -7.877 -3.834 1.00 95.56 87 ALA A N 1
ATOM 726 C CA . ALA A 1 87 ? -1.045 -7.249 -2.679 1.00 95.56 87 ALA A CA 1
ATOM 727 C C . ALA A 1 87 ? -2.195 -8.092 -2.121 1.00 95.56 87 ALA A C 1
ATOM 729 O O . ALA A 1 87 ? -3.051 -8.568 -2.861 1.00 95.56 87 ALA A O 1
ATOM 730 N N . GLU A 1 88 ? -2.261 -8.188 -0.797 1.00 95.69 88 GLU A N 1
ATOM 731 C CA . GLU A 1 88 ? -3.320 -8.906 -0.093 1.00 95.69 88 GLU A CA 1
ATOM 732 C C . GLU A 1 88 ? -3.777 -8.133 1.146 1.00 95.69 88 GLU A C 1
ATOM 734 O O . GLU A 1 88 ? -3.014 -7.399 1.785 1.00 95.69 88 GLU A O 1
ATOM 739 N N . ILE A 1 89 ? -5.049 -8.311 1.496 1.00 96.44 89 ILE A N 1
ATOM 740 C CA . ILE A 1 89 ? -5.644 -7.738 2.701 1.00 96.44 89 ILE A CA 1
ATOM 741 C C . ILE A 1 89 ? -5.497 -8.745 3.839 1.00 96.44 89 ILE A C 1
ATOM 743 O O . ILE A 1 89 ? -5.907 -9.898 3.727 1.00 96.44 89 ILE A O 1
ATOM 747 N N . PHE A 1 90 ? -4.949 -8.294 4.963 1.00 95.19 90 PHE A N 1
ATOM 748 C CA . PHE A 1 90 ? -5.061 -9.002 6.227 1.00 95.19 90 PHE A CA 1
ATOM 749 C C . PHE A 1 90 ? -6.350 -8.566 6.926 1.00 95.19 90 PHE A C 1
ATOM 751 O O . PHE A 1 90 ? -6.437 -7.451 7.452 1.00 95.19 90 PHE A O 1
ATOM 758 N N . ALA A 1 91 ? -7.338 -9.458 6.932 1.00 94.00 91 ALA A N 1
ATOM 759 C CA . ALA A 1 91 ? -8.611 -9.269 7.614 1.00 94.00 91 ALA A CA 1
ATOM 760 C C . ALA A 1 91 ? -8.686 -10.113 8.895 1.00 94.00 91 ALA A C 1
ATOM 762 O O . ALA A 1 91 ? -8.130 -11.210 8.978 1.00 94.00 91 ALA A O 1
ATOM 763 N N . SER A 1 92 ? -9.376 -9.605 9.914 1.00 91.56 92 SER A N 1
ATOM 764 C CA . SER A 1 92 ? -9.640 -10.330 11.160 1.00 91.56 92 SER A CA 1
ATOM 765 C C . SER A 1 92 ? -10.965 -9.875 11.755 1.00 91.56 92 SER A C 1
ATOM 767 O O . SER A 1 92 ? -11.213 -8.677 11.808 1.00 91.56 92 SER A O 1
ATOM 769 N N . HIS A 1 93 ? -11.790 -10.814 12.233 1.00 90.06 93 HIS A N 1
ATOM 770 C CA . HIS A 1 93 ? -13.119 -10.515 12.791 1.00 90.06 93 HIS A CA 1
ATOM 771 C C . HIS A 1 93 ? -13.972 -9.641 11.844 1.00 90.06 93 HIS A C 1
ATOM 773 O O . HIS A 1 93 ? -14.542 -8.640 12.272 1.00 90.06 93 HIS A O 1
ATOM 779 N N . ASP A 1 94 ? -13.992 -9.999 10.552 1.00 88.75 94 ASP A N 1
ATOM 780 C CA . ASP A 1 94 ? -14.702 -9.289 9.472 1.00 88.75 94 ASP A CA 1
ATOM 781 C C . ASP A 1 94 ? -14.290 -7.815 9.280 1.00 88.75 94 ASP A C 1
ATOM 783 O O . ASP A 1 94 ? -15.037 -7.005 8.731 1.00 88.75 94 ASP A O 1
ATOM 787 N N . GLU A 1 95 ? -13.082 -7.454 9.724 1.00 91.44 95 GLU A N 1
ATOM 788 C CA . GLU A 1 95 ? -12.504 -6.122 9.561 1.00 91.44 95 GLU A CA 1
ATOM 789 C C . GLU A 1 95 ? -11.201 -6.190 8.754 1.00 91.44 95 GLU A C 1
ATOM 791 O O . GLU A 1 95 ? -10.266 -6.911 9.115 1.00 91.44 95 GLU A O 1
ATOM 796 N N . ASP A 1 96 ? -11.119 -5.394 7.685 1.00 94.75 96 ASP A N 1
ATOM 797 C CA . ASP A 1 96 ? -9.899 -5.198 6.899 1.00 94.75 96 ASP A CA 1
ATOM 798 C C . ASP A 1 96 ? -8.893 -4.383 7.718 1.00 94.75 96 ASP A C 1
ATOM 800 O O . ASP A 1 96 ? -8.997 -3.160 7.845 1.00 94.75 96 ASP A O 1
ATOM 804 N N . ILE A 1 97 ? -7.907 -5.060 8.307 1.00 95.94 97 ILE A N 1
ATOM 805 C CA . ILE A 1 97 ? -6.975 -4.417 9.235 1.00 95.94 97 ILE A CA 1
ATOM 806 C C . ILE A 1 97 ? -5.895 -3.653 8.471 1.00 95.94 97 ILE A C 1
ATOM 808 O O . ILE A 1 97 ? -5.639 -2.481 8.753 1.00 95.94 97 ILE A O 1
ATOM 812 N N . TYR A 1 98 ? -5.230 -4.317 7.525 1.00 96.81 98 TYR A N 1
ATOM 813 C CA . TYR A 1 98 ? -4.179 -3.717 6.708 1.00 96.81 98 TYR A CA 1
ATOM 814 C C . TYR A 1 98 ? -4.054 -4.396 5.360 1.00 96.81 98 TYR A C 1
ATOM 816 O O . TYR A 1 98 ? -4.402 -5.561 5.205 1.00 96.81 98 TYR A O 1
ATOM 824 N N . VAL A 1 99 ? -3.484 -3.676 4.402 1.00 96.75 99 VAL A N 1
ATOM 825 C CA . VAL A 1 99 ? -3.013 -4.275 3.156 1.00 96.75 99 VAL A CA 1
ATOM 826 C C . VAL A 1 99 ? -1.501 -4.429 3.228 1.00 96.75 99 VAL A C 1
ATOM 828 O O . VAL A 1 99 ? -0.789 -3.487 3.601 1.00 96.75 99 VAL A O 1
ATOM 831 N N . TRP A 1 100 ? -1.008 -5.619 2.901 1.00 96.88 100 TRP A N 1
ATOM 832 C CA . TRP A 1 100 ? 0.409 -5.834 2.654 1.00 96.88 100 TRP A CA 1
ATOM 833 C C . TRP A 1 100 ? 0.652 -6.011 1.167 1.00 96.88 100 TRP A C 1
ATOM 835 O O . TRP A 1 100 ? -0.205 -6.495 0.434 1.00 96.88 100 TRP A O 1
ATOM 845 N N . ALA A 1 101 ? 1.818 -5.569 0.713 1.00 95.56 101 ALA A N 1
ATOM 846 C CA . ALA A 1 101 ? 2.199 -5.729 -0.678 1.00 95.56 101 ALA A CA 1
ATOM 847 C C . ALA A 1 101 ? 3.705 -5.894 -0.832 1.00 95.56 101 ALA A C 1
ATOM 849 O O . ALA A 1 101 ? 4.491 -5.355 -0.046 1.00 95.56 101 ALA A O 1
ATOM 850 N N . ILE A 1 102 ? 4.102 -6.605 -1.882 1.00 93.19 102 ILE A N 1
ATOM 851 C CA . ILE A 1 102 ? 5.486 -6.642 -2.340 1.00 93.19 102 ILE A CA 1
ATOM 852 C C . ILE A 1 102 ? 5.660 -5.591 -3.427 1.00 93.19 102 ILE A C 1
ATOM 854 O O . ILE A 1 102 ? 4.927 -5.559 -4.412 1.00 93.19 102 ILE A O 1
ATOM 858 N N . LEU A 1 103 ? 6.643 -4.721 -3.238 1.00 92.06 103 LEU A N 1
ATOM 859 C CA . LEU A 1 103 ? 6.956 -3.615 -4.129 1.00 92.06 103 LEU A CA 1
ATOM 860 C C . LEU A 1 103 ? 8.249 -3.904 -4.872 1.00 92.06 103 LEU A C 1
ATOM 862 O O . LEU A 1 103 ? 9.246 -4.240 -4.237 1.00 92.06 103 LEU A O 1
ATOM 866 N N . MET A 1 104 ? 8.258 -3.695 -6.181 1.00 88.56 104 MET A N 1
ATOM 867 C CA . MET A 1 104 ? 9.457 -3.755 -7.009 1.00 88.56 104 MET A CA 1
ATOM 868 C C . MET A 1 104 ? 9.806 -2.348 -7.495 1.00 88.56 104 MET A C 1
ATOM 870 O O . MET A 1 104 ? 8.945 -1.702 -8.091 1.00 88.56 104 MET A O 1
ATOM 874 N N . PRO A 1 105 ? 11.022 -1.839 -7.245 1.00 87.31 105 PRO A N 1
ATOM 875 C CA . PRO A 1 105 ? 11.414 -0.527 -7.732 1.00 87.31 105 PRO A CA 1
ATOM 876 C C . PRO A 1 105 ? 11.464 -0.519 -9.253 1.00 87.31 105 PRO A C 1
ATOM 878 O O . PRO A 1 105 ? 12.033 -1.409 -9.889 1.00 87.31 105 PRO A O 1
ATOM 881 N N . GLU A 1 106 ? 10.900 0.531 -9.827 1.00 83.50 106 GLU A N 1
ATOM 882 C CA . GLU A 1 106 ? 11.069 0.856 -11.229 1.00 83.50 106 GLU A CA 1
ATOM 883 C C . GLU A 1 106 ? 12.419 1.550 -11.370 1.00 83.50 106 GLU A C 1
ATOM 885 O O . GLU A 1 106 ? 12.591 2.707 -10.981 1.00 83.50 106 GLU A O 1
ATOM 890 N N . TYR A 1 107 ? 13.415 0.832 -11.883 1.00 67.88 107 TYR A N 1
ATOM 891 C CA . TYR A 1 107 ? 14.670 1.471 -12.246 1.00 67.88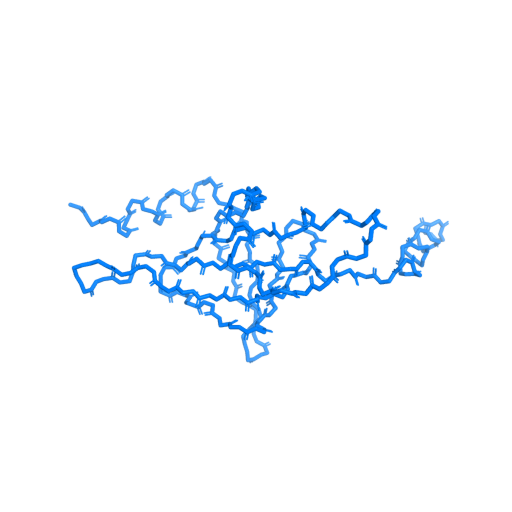 107 TYR A CA 1
ATOM 892 C C . TYR A 1 107 ? 14.417 2.396 -13.426 1.00 67.88 107 TYR A C 1
ATOM 894 O O . TYR A 1 107 ? 14.056 1.940 -14.511 1.00 67.88 107 TYR A O 1
ATOM 902 N N . ARG A 1 108 ? 14.667 3.690 -13.217 1.00 49.28 108 ARG A N 1
ATOM 903 C CA . ARG A 1 108 ? 15.094 4.560 -14.311 1.00 49.28 108 ARG A CA 1
ATOM 904 C C . ARG A 1 108 ? 16.317 3.919 -14.968 1.00 49.28 108 ARG A C 1
ATOM 906 O O . ARG A 1 108 ? 17.165 3.348 -14.268 1.00 49.28 108 ARG A O 1
ATOM 913 N N . ARG A 1 109 ? 16.391 3.940 -16.299 1.00 47.16 109 ARG A N 1
ATOM 914 C CA . ARG A 1 109 ? 17.584 3.422 -16.984 1.00 47.16 109 ARG A CA 1
ATOM 915 C C . ARG A 1 109 ? 18.781 4.248 -16.510 1.00 47.16 109 ARG A C 1
ATOM 917 O O . ARG A 1 109 ? 18.626 5.406 -16.142 1.00 47.16 109 ARG A O 1
ATOM 924 N N . LYS A 1 110 ? 19.984 3.663 -16.504 1.00 43.53 110 LYS A N 1
ATOM 925 C CA . LYS A 1 110 ? 21.223 4.389 -16.150 1.00 43.53 110 LYS A CA 1
ATOM 926 C C . LYS A 1 110 ? 21.392 5.696 -16.944 1.00 43.53 110 LYS A C 1
ATOM 928 O O . LYS A 1 110 ? 22.010 6.618 -16.433 1.00 43.53 110 LYS A O 1
ATOM 933 N N . GLU A 1 111 ? 20.831 5.761 -18.147 1.00 45.81 111 GLU A N 1
ATOM 934 C CA . GLU A 1 111 ? 20.794 6.942 -19.019 1.00 45.81 111 GLU A CA 1
ATOM 935 C C . GLU A 1 111 ? 20.104 8.149 -18.354 1.00 45.81 111 GLU A C 1
ATOM 937 O O . GLU A 1 111 ? 20.597 9.264 -18.468 1.00 45.81 111 GLU A O 1
ATOM 942 N N . ASP A 1 112 ? 19.065 7.932 -17.542 1.00 45.91 112 ASP A N 1
ATOM 943 C CA . ASP A 1 112 ? 18.300 9.019 -16.912 1.00 45.91 112 ASP A CA 1
ATOM 944 C C . ASP A 1 112 ? 19.032 9.679 -15.721 1.00 45.91 112 ASP A C 1
ATOM 946 O O . ASP A 1 112 ? 18.571 10.691 -15.200 1.00 45.91 112 ASP A O 1
ATOM 950 N N . TYR A 1 113 ? 20.132 9.087 -15.232 1.00 44.78 113 TYR A N 1
ATOM 951 C CA . TYR A 1 113 ? 20.917 9.629 -14.111 1.00 44.78 113 TYR A CA 1
ATOM 952 C C . TYR A 1 113 ? 21.932 10.689 -14.547 1.00 44.78 113 TYR A C 1
ATOM 954 O O . TYR A 1 113 ? 22.255 11.568 -13.754 1.00 44.78 113 TYR A O 1
ATOM 962 N N . TYR A 1 114 ? 22.439 10.603 -15.779 1.00 50.09 114 TYR A N 1
ATOM 963 C CA . TYR A 1 114 ? 23.364 11.598 -16.330 1.00 50.09 114 TYR A CA 1
ATOM 964 C C . TYR A 1 114 ? 22.605 12.843 -16.812 1.00 50.09 114 TYR A C 1
ATOM 966 O O . TYR A 1 114 ? 23.038 13.963 -16.568 1.00 50.09 114 TYR A O 1
ATOM 974 N N . ASP A 1 115 ? 21.397 12.642 -17.337 1.00 48.84 115 ASP A N 1
ATOM 975 C CA . ASP A 1 115 ? 20.510 13.699 -17.829 1.00 48.84 115 ASP A CA 1
ATOM 976 C C . ASP A 1 115 ? 20.072 14.718 -16.759 1.00 48.84 115 ASP A C 1
ATOM 978 O O . ASP A 1 115 ? 19.876 15.895 -17.059 1.00 48.84 115 ASP A O 1
ATOM 982 N N . ASP A 1 116 ? 19.891 14.285 -15.506 1.00 49.09 116 ASP A N 1
ATOM 983 C CA . ASP A 1 116 ? 19.533 15.186 -14.402 1.00 49.09 116 ASP A CA 1
ATOM 984 C C . ASP A 1 116 ? 20.782 15.882 -13.803 1.00 49.09 116 ASP A C 1
ATOM 986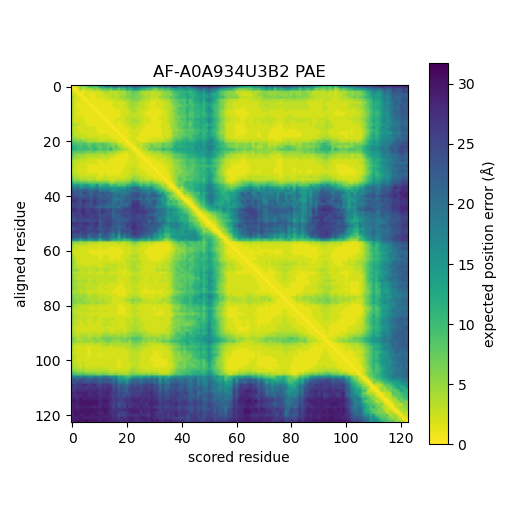 O O . ASP A 1 116 ? 20.663 16.992 -13.287 1.00 49.09 116 ASP A O 1
ATOM 990 N N . PHE A 1 117 ? 21.980 15.288 -13.926 1.00 43.41 117 PHE A N 1
ATOM 991 C CA . PHE A 1 117 ? 23.247 15.862 -13.436 1.00 43.41 117 PHE A CA 1
ATOM 992 C C . PHE A 1 117 ? 23.760 16.998 -14.337 1.00 43.41 117 PHE A C 1
ATOM 994 O O . PHE A 1 117 ? 24.304 17.984 -13.842 1.00 43.41 117 PHE A O 1
ATOM 1001 N N . ASP A 1 118 ? 23.537 16.891 -15.649 1.00 51.50 118 ASP A N 1
ATOM 1002 C CA . ASP A 1 118 ? 23.909 17.935 -16.609 1.00 51.50 118 ASP A CA 1
ATOM 1003 C C . ASP A 1 118 ? 22.966 19.153 -16.519 1.00 51.50 118 ASP A C 1
ATOM 1005 O O . ASP A 1 118 ? 23.405 20.296 -16.620 1.00 51.50 118 ASP A O 1
ATOM 1009 N N . ARG A 1 119 ? 21.677 18.947 -16.206 1.00 49.66 119 ARG A N 1
ATOM 10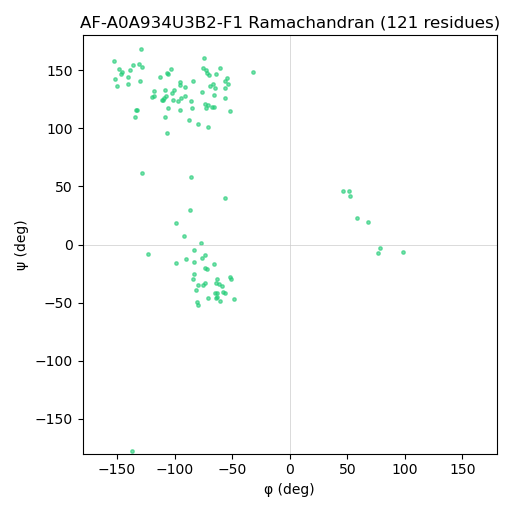10 C CA . ARG A 1 119 ? 20.701 20.047 -16.048 1.00 49.66 119 ARG A CA 1
ATOM 1011 C C . ARG A 1 119 ? 20.866 20.871 -14.768 1.00 49.66 119 ARG A C 1
ATOM 1013 O O . ARG A 1 119 ? 20.342 21.983 -14.708 1.00 49.66 119 ARG A O 1
ATOM 1020 N N . GLU A 1 120 ? 21.537 20.346 -13.743 1.00 48.97 120 GLU A N 1
ATOM 1021 C CA . GLU A 1 120 ? 21.850 21.094 -12.514 1.00 48.97 120 GLU A CA 1
ATOM 1022 C C . GLU A 1 120 ? 23.112 21.963 -12.640 1.00 48.97 120 GLU A C 1
ATOM 1024 O O . GLU A 1 120 ? 23.281 22.868 -11.827 1.00 48.97 120 GLU A O 1
ATOM 1029 N N . GLN A 1 121 ? 23.961 21.752 -13.655 1.00 48.22 121 GLN A N 1
ATOM 1030 C CA . GLN A 1 121 ? 25.132 22.606 -13.915 1.00 48.22 121 GLN A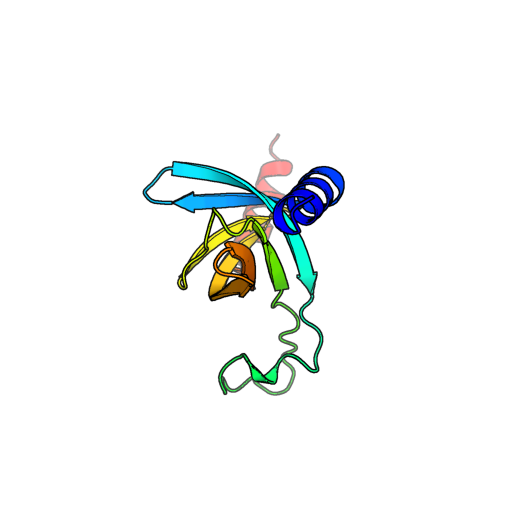 CA 1
ATOM 1031 C C . GLN A 1 121 ? 24.854 23.789 -14.856 1.00 48.22 121 GLN A C 1
ATOM 1033 O O . GLN A 1 121 ? 25.657 24.717 -14.909 1.00 48.22 121 GLN A O 1
ATOM 1038 N N . ASP A 1 122 ? 23.704 23.793 -15.534 1.00 51.81 122 ASP A N 1
ATOM 1039 C CA . ASP A 1 122 ? 23.264 24.863 -16.443 1.00 51.81 122 ASP A CA 1
ATOM 1040 C C . ASP A 1 122 ? 22.272 25.862 -15.791 1.00 51.81 122 ASP A C 1
ATOM 1042 O O . ASP A 1 122 ? 21.550 26.584 -16.487 1.00 51.81 122 ASP A O 1
ATOM 1046 N N . ARG A 1 123 ? 22.202 25.915 -14.453 1.00 43.78 123 ARG A N 1
ATOM 1047 C CA . ARG A 1 123 ? 21.424 26.905 -13.679 1.00 43.78 123 ARG A CA 1
ATOM 1048 C C . ARG A 1 123 ? 22.309 27.723 -12.753 1.00 43.78 123 ARG A C 1
ATOM 1050 O O . ARG A 1 123 ? 21.984 28.921 -12.594 1.00 43.78 123 ARG A O 1
#

Radius of gyration: 16.86 Å; Cα contacts (8 Å, |Δi|>4): 214; chains: 1; bounding box: 41×46×40 Å

Mean predicted aligned error: 10.04 Å